Protein AF-A0A326RKC3-F1 (afdb_monomer_lite)

pLDDT: mean 71.56, std 22.29, range [32.88, 97.06]

Radius of gyration: 17.66 Å; chains: 1; bounding box: 37×64×36 Å

Secondary structure (DSSP, 8-state):
------------SS--EEEEEEEEETT--EEEEEEEEPPGGGTTS-----------SSEEEEEEEEE-SSS---------EESS-------PPPPTTS-TTS--TTS--------EE-----

Sequence (122 aa):
MIALVISEVQQKPVPEAYMGYALYDSDSVLYEQGKVVLSKEARNKHEELIQKLAIKKDGYIETYLVNETIENVWFDQFQIMSTGPLIVQETHGACPDERSDIGNPWGVDLSGLGYQYGEDRA

Structure (mmCIF, N/CA/C/O backbone):
data_AF-A0A326RKC3-F1
#
_entry.id   AF-A0A326RKC3-F1
#
loop_
_atom_site.group_PDB
_atom_site.id
_atom_site.type_symbol
_atom_site.label_atom_id
_atom_site.label_alt_id
_atom_site.label_comp_id
_atom_site.label_asym_id
_atom_site.label_entity_id
_atom_site.label_seq_id
_atom_site.pdbx_PDB_ins_code
_atom_site.Cartn_x
_atom_site.Cartn_y
_atom_site.Cartn_z
_atom_site.occupancy
_atom_site.B_iso_or_equiv
_atom_site.auth_seq_id
_atom_site.auth_comp_id
_atom_site.auth_asym_id
_atom_site.auth_atom_id
_atom_site.pdbx_PDB_model_num
ATOM 1 N N . MET A 1 1 ? 9.492 39.629 16.767 1.00 32.88 1 MET A N 1
ATOM 2 C CA . MET A 1 1 ? 8.315 38.775 17.018 1.00 32.88 1 MET A CA 1
ATOM 3 C C . MET A 1 1 ? 8.403 37.638 16.014 1.00 32.88 1 MET A C 1
ATOM 5 O O . MET A 1 1 ? 8.103 37.847 14.849 1.00 32.88 1 MET A O 1
ATOM 9 N N . ILE A 1 2 ? 8.995 36.512 16.413 1.00 37.47 2 ILE A N 1
ATOM 10 C CA . ILE A 1 2 ? 9.130 35.338 15.545 1.00 37.47 2 ILE A CA 1
ATOM 11 C C . ILE A 1 2 ? 7.778 34.641 15.625 1.00 37.47 2 ILE A C 1
ATOM 13 O O . ILE A 1 2 ? 7.419 34.126 16.682 1.00 37.47 2 ILE A O 1
ATOM 17 N N . ALA A 1 3 ? 6.991 34.732 14.556 1.00 32.97 3 ALA A N 1
ATOM 18 C CA . ALA A 1 3 ? 5.778 33.949 14.424 1.00 32.97 3 ALA A CA 1
ATOM 19 C C . ALA A 1 3 ? 6.218 32.489 14.320 1.00 32.97 3 ALA A C 1
ATOM 21 O O . ALA A 1 3 ? 6.643 32.027 13.263 1.00 32.97 3 ALA A O 1
ATOM 22 N N . LEU A 1 4 ? 6.184 31.793 15.455 1.00 37.44 4 LEU A N 1
ATOM 23 C CA . LEU A 1 4 ? 6.143 30.346 15.499 1.00 37.44 4 LEU A CA 1
ATOM 24 C C . LEU A 1 4 ? 4.822 29.975 14.824 1.00 37.44 4 LEU A C 1
ATOM 26 O O . LEU A 1 4 ? 3.783 29.873 15.472 1.00 37.44 4 LEU A O 1
ATOM 30 N N . VAL A 1 5 ? 4.847 29.877 13.496 1.00 39.19 5 VAL A N 1
ATOM 31 C CA . VAL A 1 5 ? 3.816 29.184 12.738 1.00 39.19 5 VAL A CA 1
ATOM 32 C C . VAL A 1 5 ? 4.028 27.724 13.105 1.00 39.19 5 VAL A C 1
ATOM 34 O O . VAL A 1 5 ? 4.688 26.965 12.405 1.00 39.19 5 VAL A O 1
ATOM 37 N N . ILE A 1 6 ? 3.520 27.359 14.283 1.00 42.53 6 ILE A N 1
ATOM 38 C CA . ILE A 1 6 ? 2.945 26.044 14.481 1.00 42.53 6 ILE A CA 1
ATOM 39 C C . ILE A 1 6 ? 1.880 26.031 13.402 1.00 42.53 6 ILE A C 1
ATOM 41 O O . ILE A 1 6 ? 0.803 26.597 13.579 1.00 42.53 6 ILE A O 1
ATOM 45 N N . SER A 1 7 ? 2.251 25.542 12.219 1.00 42.03 7 SER A N 1
ATOM 46 C CA . SER A 1 7 ? 1.296 25.032 11.263 1.00 42.03 7 SER A CA 1
ATOM 47 C C . SER A 1 7 ? 0.468 24.111 12.122 1.00 42.03 7 SER A C 1
ATOM 49 O O . SER A 1 7 ? 0.972 23.075 12.560 1.00 42.03 7 SER A O 1
ATOM 51 N N . GLU A 1 8 ? -0.715 24.582 12.513 1.00 43.03 8 GLU A N 1
ATOM 52 C CA . GLU A 1 8 ? -1.738 23.753 13.102 1.00 43.03 8 GLU A CA 1
ATOM 53 C C . GLU A 1 8 ? -1.654 22.478 12.287 1.00 43.03 8 GLU A C 1
ATOM 55 O O . GLU A 1 8 ? -1.783 22.533 11.059 1.00 43.03 8 GLU A O 1
ATOM 60 N N . VAL A 1 9 ? -1.255 21.381 12.937 1.00 49.75 9 VAL A N 1
ATOM 61 C CA . VAL A 1 9 ? -1.451 20.046 12.397 1.00 49.75 9 VAL A CA 1
ATOM 62 C C . VAL A 1 9 ? -2.914 20.086 12.029 1.00 49.75 9 VAL A C 1
ATOM 64 O O . VAL A 1 9 ? -3.755 20.083 12.927 1.00 49.75 9 VAL A O 1
ATOM 67 N N . GLN A 1 10 ? -3.207 20.355 10.753 1.00 43.16 10 GLN A N 1
ATOM 68 C CA . GLN A 1 10 ? -4.560 20.590 10.302 1.00 43.16 10 GLN A CA 1
ATOM 69 C C . GLN A 1 10 ? -5.212 19.260 10.580 1.00 43.16 10 GLN A C 1
ATOM 71 O O . GLN A 1 10 ? -4.937 18.290 9.873 1.00 43.16 10 GLN A O 1
ATOM 76 N N . GLN A 1 11 ? -5.956 19.189 11.684 1.00 49.25 11 GLN A N 1
ATOM 77 C CA . GLN A 1 11 ? -6.660 17.990 12.072 1.00 49.25 11 GLN A CA 1
ATOM 78 C C . GLN A 1 11 ? -7.618 17.760 10.924 1.00 49.25 11 GLN A C 1
ATOM 80 O O . GLN A 1 11 ? -8.622 18.464 10.776 1.00 49.25 11 GLN A O 1
ATOM 85 N N . LYS A 1 12 ? -7.235 16.847 10.029 1.00 49.50 12 LYS A N 1
ATOM 86 C CA . LYS A 1 12 ? -8.101 16.448 8.940 1.00 49.50 12 LYS A CA 1
ATOM 87 C C . LYS A 1 12 ? -9.396 15.992 9.615 1.00 49.50 12 LYS A C 1
ATOM 89 O O . LYS A 1 12 ? -9.343 15.285 10.622 1.00 49.50 12 LYS A O 1
ATOM 94 N N . PRO A 1 13 ? -10.564 16.408 9.103 1.00 47.06 13 PRO A N 1
ATOM 95 C CA . PRO A 1 13 ? -11.847 16.144 9.756 1.00 47.06 13 PRO A CA 1
ATOM 96 C C . PRO A 1 13 ? -12.144 14.646 9.895 1.00 47.06 13 PRO A C 1
ATOM 98 O O . PRO A 1 13 ? -13.045 14.258 10.637 1.00 47.06 13 PRO A O 1
ATOM 101 N N . VAL A 1 14 ? -11.396 13.802 9.183 1.00 51.66 14 VAL A N 1
ATOM 102 C CA . VAL A 1 14 ? -11.421 12.359 9.340 1.00 51.66 14 VAL A CA 1
ATOM 103 C C . VAL A 1 14 ? -10.009 11.912 9.706 1.00 51.66 14 VAL A C 1
ATOM 105 O O . VAL A 1 14 ? -9.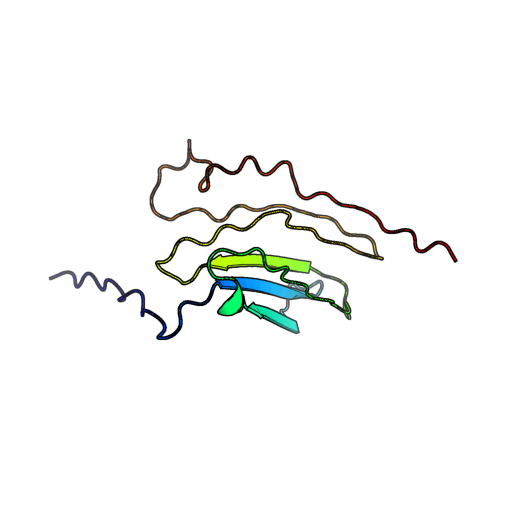105 12.039 8.880 1.00 51.66 14 VAL A O 1
ATOM 108 N N . PRO A 1 15 ? -9.815 11.403 10.927 1.00 56.66 15 PRO A N 1
ATOM 109 C CA . PRO A 1 15 ? -8.617 10.666 11.254 1.00 56.66 15 PRO A CA 1
ATOM 110 C C . PRO A 1 15 ? -8.545 9.423 10.343 1.00 56.66 15 PRO A C 1
ATOM 112 O O . PRO A 1 15 ? -9.478 8.619 10.325 1.00 56.66 15 PRO A O 1
ATOM 115 N N . GLU A 1 16 ? -7.471 9.295 9.558 1.00 77.75 16 GLU A N 1
ATOM 116 C CA . GLU A 1 16 ? -7.286 8.243 8.558 1.00 77.75 16 GLU A CA 1
ATOM 117 C C . GLU A 1 16 ? -5.990 7.454 8.815 1.00 77.75 16 GLU A C 1
ATOM 119 O O . GLU A 1 16 ? -4.885 7.984 8.689 1.00 77.75 16 GLU A O 1
ATOM 124 N N . ALA A 1 17 ? -6.127 6.178 9.180 1.00 87.81 17 ALA A N 1
ATOM 125 C CA . ALA A 1 17 ? -5.024 5.223 9.188 1.00 87.81 17 ALA A CA 1
ATOM 126 C C . ALA A 1 17 ? -5.103 4.360 7.927 1.00 87.81 17 ALA A C 1
ATOM 128 O O . ALA A 1 17 ? -6.199 3.965 7.522 1.00 87.81 17 ALA A O 1
ATOM 129 N N . TYR A 1 18 ? -3.976 4.107 7.269 1.00 91.00 18 TYR A N 1
ATOM 130 C CA . TYR A 1 18 ? -3.977 3.430 5.975 1.00 91.00 18 TYR A CA 1
ATOM 131 C C . TYR A 1 18 ? -2.642 2.767 5.637 1.00 91.00 18 TYR A C 1
ATOM 133 O O . TYR A 1 18 ? -1.583 3.147 6.136 1.00 91.00 18 TYR A O 1
ATOM 141 N N . MET A 1 19 ? -2.718 1.803 4.720 1.00 93.25 19 MET A N 1
ATOM 142 C CA . MET A 1 19 ? -1.577 1.276 3.979 1.00 93.25 19 MET A CA 1
ATOM 143 C C . MET A 1 19 ? -1.497 1.991 2.630 1.00 93.25 19 MET A C 1
ATOM 145 O O . MET A 1 19 ? -2.449 1.952 1.850 1.00 93.25 19 MET A O 1
ATOM 149 N N . GLY A 1 20 ? -0.385 2.665 2.361 1.00 93.25 20 GLY A N 1
ATOM 150 C CA . GLY A 1 20 ? -0.127 3.392 1.120 1.00 93.25 20 GLY A CA 1
ATOM 151 C C . GLY A 1 20 ? 0.894 2.692 0.229 1.00 93.25 20 GLY A C 1
ATOM 152 O O . GLY A 1 20 ? 1.734 1.927 0.708 1.00 93.25 20 GLY A O 1
ATOM 153 N N . TYR A 1 21 ? 0.827 2.980 -1.071 1.00 94.69 21 TYR A N 1
ATOM 154 C CA . TYR A 1 21 ? 1.851 2.593 -2.035 1.00 94.69 21 TYR A CA 1
ATOM 155 C C . TYR A 1 21 ? 2.121 3.701 -3.059 1.00 94.69 21 TYR A C 1
ATOM 157 O O . TYR A 1 21 ? 1.216 4.453 -3.433 1.00 94.69 21 TYR A O 1
ATOM 165 N N . ALA A 1 22 ? 3.353 3.751 -3.556 1.00 95.94 22 ALA A N 1
ATOM 166 C CA . ALA A 1 22 ? 3.786 4.576 -4.676 1.00 95.94 22 ALA A CA 1
ATOM 167 C C . ALA A 1 22 ? 4.684 3.751 -5.611 1.00 95.94 22 ALA A C 1
ATOM 169 O O . ALA A 1 22 ? 5.592 3.053 -5.161 1.00 95.94 22 ALA A O 1
ATOM 170 N N . LEU A 1 23 ? 4.398 3.803 -6.912 1.00 95.75 23 LEU A N 1
ATOM 171 C CA . LEU A 1 23 ? 5.124 3.111 -7.971 1.00 95.75 23 LEU A CA 1
ATOM 172 C C . LEU A 1 23 ? 5.880 4.121 -8.825 1.00 95.75 23 LEU A C 1
ATOM 174 O O . LEU A 1 23 ? 5.287 5.022 -9.429 1.00 95.75 23 LEU A O 1
ATOM 178 N N . TYR A 1 24 ? 7.182 3.907 -8.916 1.00 96.38 24 TYR A N 1
ATOM 179 C CA . TYR A 1 24 ? 8.107 4.701 -9.703 1.00 96.38 24 TYR A CA 1
ATOM 180 C C . TYR A 1 24 ? 8.707 3.829 -10.796 1.00 96.38 24 TYR A C 1
ATOM 182 O O . TYR A 1 24 ? 8.914 2.630 -10.596 1.00 96.38 24 TYR A O 1
ATOM 190 N N . ASP A 1 25 ? 8.973 4.407 -11.960 1.00 96.12 25 ASP A N 1
ATOM 191 C CA . ASP A 1 25 ? 9.762 3.715 -12.978 1.00 96.12 25 ASP A CA 1
ATOM 192 C C . ASP A 1 25 ? 11.268 3.801 -12.680 1.00 96.12 25 ASP A C 1
ATOM 194 O O . ASP A 1 25 ? 11.685 4.321 -11.643 1.00 96.12 25 ASP A O 1
ATOM 198 N N . SER A 1 26 ? 12.094 3.231 -13.558 1.00 95.31 26 SER A N 1
ATOM 199 C CA . SER A 1 26 ? 13.550 3.159 -13.388 1.00 95.31 26 SER A CA 1
ATOM 200 C C . SER A 1 26 ? 14.238 4.520 -13.275 1.00 95.31 26 SER A C 1
ATOM 202 O O . SER A 1 26 ? 15.327 4.598 -12.713 1.00 95.31 26 SER A O 1
ATOM 204 N N . ASP A 1 27 ? 13.607 5.580 -13.786 1.00 96.62 27 ASP A N 1
ATOM 205 C CA . ASP A 1 27 ? 14.104 6.957 -13.702 1.00 96.62 27 ASP A CA 1
ATOM 206 C C . ASP A 1 27 ? 13.576 7.681 -12.447 1.00 96.62 27 ASP A C 1
ATOM 208 O O . ASP A 1 27 ? 13.681 8.903 -12.325 1.00 96.62 27 ASP A O 1
ATOM 212 N N . SER A 1 28 ? 12.991 6.926 -11.510 1.00 92.88 28 SER A N 1
ATOM 213 C CA . SER A 1 28 ? 12.346 7.411 -10.289 1.00 92.88 28 SER A CA 1
ATOM 214 C C . SER A 1 28 ? 11.167 8.355 -10.552 1.00 92.88 28 SER A C 1
ATOM 216 O O . SER A 1 28 ? 10.829 9.190 -9.708 1.00 92.88 28 SER A O 1
ATOM 218 N N . VAL A 1 29 ? 10.503 8.232 -11.708 1.00 96.62 29 VAL A N 1
ATOM 219 C CA . VAL A 1 29 ? 9.305 9.018 -12.016 1.00 96.62 29 VAL A CA 1
ATOM 220 C C . VAL A 1 29 ? 8.076 8.299 -11.476 1.00 96.62 29 VAL A C 1
ATOM 222 O O . VAL A 1 29 ? 7.756 7.180 -11.885 1.00 96.62 29 VAL A O 1
ATOM 225 N N . LEU A 1 30 ? 7.359 8.965 -10.568 1.00 96.38 30 LEU A N 1
ATOM 226 C CA . LEU A 1 30 ? 6.094 8.474 -10.027 1.00 96.38 30 LEU A CA 1
ATOM 227 C C . LEU A 1 30 ? 5.071 8.318 -11.156 1.00 96.38 30 LEU A C 1
ATOM 229 O O . LEU A 1 30 ? 4.760 9.286 -11.853 1.00 96.38 30 LEU A O 1
ATOM 233 N N . TYR A 1 31 ? 4.509 7.120 -11.305 1.00 96.94 31 TYR A N 1
ATOM 234 C CA . TYR A 1 31 ? 3.484 6.856 -12.318 1.00 96.94 31 TYR A CA 1
ATOM 235 C C . TYR A 1 31 ? 2.171 6.316 -11.750 1.00 96.94 31 TYR A C 1
ATOM 237 O O . TYR A 1 31 ? 1.146 6.396 -12.427 1.00 96.94 31 TYR A O 1
ATOM 245 N N . GLU A 1 32 ? 2.166 5.779 -10.530 1.00 97.06 32 GLU A N 1
ATOM 246 C CA . GLU A 1 32 ? 0.944 5.322 -9.868 1.00 97.06 32 GLU A CA 1
ATOM 247 C C . GLU A 1 32 ? 1.103 5.409 -8.349 1.00 97.06 32 GLU A C 1
ATOM 249 O O . GLU A 1 32 ? 2.171 5.131 -7.819 1.00 97.06 32 GLU A O 1
ATOM 254 N N . GLN A 1 33 ? 0.046 5.784 -7.636 1.00 97.00 33 GLN A N 1
ATOM 255 C CA . GLN A 1 33 ? 0.010 5.728 -6.176 1.00 97.00 33 GLN A CA 1
ATOM 256 C C . GLN A 1 33 ? -1.414 5.473 -5.698 1.00 97.00 33 GLN A C 1
ATOM 258 O O . GLN A 1 33 ? -2.381 5.812 -6.386 1.00 97.00 33 GLN A O 1
ATOM 263 N N . GLY A 1 34 ? -1.544 4.926 -4.498 1.00 95.31 34 GLY A N 1
ATOM 264 C CA . GLY A 1 34 ? -2.839 4.656 -3.896 1.00 95.31 34 GLY A CA 1
ATOM 265 C C . GLY A 1 34 ? -2.731 4.323 -2.418 1.00 95.31 34 GLY A C 1
ATOM 266 O O . GLY A 1 34 ? -1.643 4.271 -1.846 1.00 95.31 34 GLY A O 1
ATOM 267 N N . LYS A 1 35 ? -3.887 4.114 -1.790 1.00 94.81 35 LYS A N 1
ATOM 268 C CA . LYS A 1 35 ? -3.973 3.727 -0.384 1.00 94.81 35 LYS A CA 1
ATOM 269 C C . LYS A 1 35 ? -5.208 2.884 -0.096 1.00 94.81 35 LYS A C 1
ATOM 271 O O . LYS A 1 35 ? -6.248 3.075 -0.726 1.00 94.81 35 LYS A O 1
ATOM 276 N N . VAL A 1 36 ? -5.086 2.004 0.890 1.00 94.56 36 VAL A N 1
ATOM 277 C CA . VAL A 1 36 ? -6.177 1.224 1.478 1.00 94.56 36 VAL A CA 1
ATOM 278 C C . VAL A 1 36 ? -6.386 1.719 2.897 1.00 94.56 36 VAL A C 1
ATOM 280 O O . VAL A 1 36 ? -5.488 1.641 3.735 1.00 94.56 36 VAL A O 1
ATOM 283 N N . VAL A 1 37 ? -7.563 2.279 3.136 1.00 91.62 37 VAL A N 1
ATOM 284 C CA . VAL A 1 37 ? -7.906 2.971 4.377 1.00 91.62 37 VAL A CA 1
ATOM 285 C C . VAL A 1 37 ? -8.527 1.992 5.352 1.00 91.62 37 VAL A C 1
ATOM 287 O O . VAL A 1 37 ? -9.426 1.247 4.970 1.00 91.62 37 VAL A O 1
ATOM 290 N N . LEU A 1 38 ? -8.083 2.043 6.605 1.00 90.62 38 LEU A N 1
ATOM 291 C CA . LEU A 1 38 ? -8.688 1.300 7.699 1.00 90.62 38 LEU A CA 1
ATOM 292 C C . LEU A 1 38 ? -10.156 1.702 7.849 1.00 90.62 38 LEU A C 1
ATOM 294 O O . LEU A 1 38 ? -10.483 2.887 7.994 1.00 90.62 38 LEU A O 1
ATOM 298 N N . SER A 1 39 ? -11.055 0.723 7.828 1.00 88.06 39 SER A N 1
ATOM 299 C CA . SER A 1 39 ? -12.471 1.007 7.999 1.00 88.06 39 SER A CA 1
ATOM 300 C C . SER A 1 39 ? -12.789 1.460 9.431 1.00 88.06 39 SER A C 1
ATOM 302 O O . SER A 1 39 ? -12.098 1.154 10.405 1.00 88.06 39 SER A O 1
ATOM 304 N N . LYS A 1 40 ? -13.922 2.150 9.598 1.00 82.69 40 LYS A N 1
ATOM 305 C CA . LYS A 1 40 ? -14.437 2.499 10.935 1.00 82.69 40 LYS A CA 1
ATOM 306 C C . LYS A 1 40 ? -14.889 1.269 11.736 1.00 82.69 40 LYS A C 1
ATOM 308 O O . LYS A 1 40 ? -15.086 1.375 12.946 1.00 82.69 40 LYS A O 1
ATOM 313 N N . GLU A 1 41 ? -15.077 0.124 11.081 1.00 80.94 41 GLU A N 1
ATOM 314 C CA . GLU A 1 41 ? -15.535 -1.122 11.702 1.00 80.94 41 GLU A CA 1
ATOM 315 C C . GLU A 1 41 ? -14.404 -1.870 12.423 1.00 80.94 41 GLU A C 1
ATOM 317 O O . GLU A 1 41 ? -14.687 -2.685 13.306 1.00 80.94 41 GLU A O 1
ATOM 322 N N . ALA A 1 42 ? -13.143 -1.528 12.130 1.00 82.06 42 ALA A N 1
ATOM 323 C CA . ALA A 1 42 ? -11.945 -2.063 12.779 1.00 82.06 42 ALA A CA 1
ATOM 324 C C . ALA A 1 42 ? -11.791 -1.656 14.253 1.00 82.06 42 ALA A C 1
ATOM 326 O O . ALA A 1 42 ? -10.862 -2.092 14.931 1.00 82.06 42 ALA A O 1
ATOM 327 N N . ARG A 1 43 ? -12.674 -0.807 14.796 1.00 80.88 43 ARG A N 1
ATOM 328 C CA . ARG A 1 43 ? -12.557 -0.352 16.184 1.00 80.88 43 ARG A CA 1
ATOM 329 C C . ARG A 1 43 ? -12.582 -1.544 17.148 1.00 80.88 43 ARG A C 1
ATOM 331 O O . ARG A 1 43 ? -13.597 -2.230 17.270 1.00 80.88 43 ARG A O 1
ATOM 338 N N . ASN A 1 44 ? -11.478 -1.728 17.876 1.00 81.94 44 ASN A N 1
ATOM 339 C CA . ASN A 1 44 ? -11.234 -2.848 18.795 1.00 81.94 44 ASN A CA 1
ATOM 340 C C . ASN A 1 44 ? -11.249 -4.235 18.117 1.00 81.94 44 ASN A C 1
ATOM 342 O O . ASN A 1 44 ? -11.584 -5.231 18.761 1.00 81.94 44 ASN A O 1
ATOM 346 N N . LYS A 1 45 ? -10.931 -4.305 16.821 1.00 87.06 45 LYS A N 1
ATOM 347 C CA . LYS A 1 45 ? -10.855 -5.536 16.026 1.00 87.06 45 LYS A CA 1
ATOM 348 C C . LYS A 1 45 ? -9.625 -5.499 15.117 1.00 87.06 45 LYS A C 1
ATOM 350 O O . LYS A 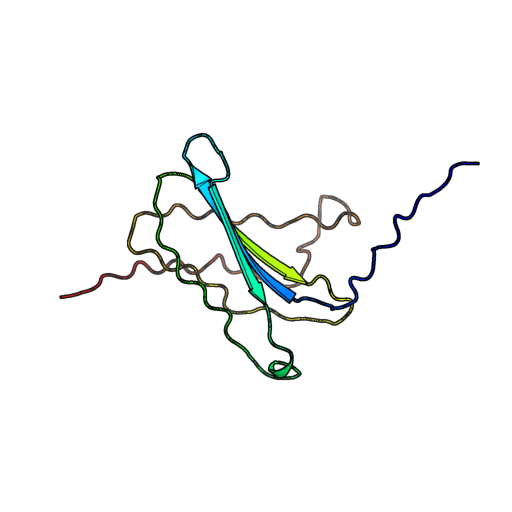1 45 ? -9.039 -4.444 14.907 1.00 87.06 45 LYS A O 1
ATOM 355 N N . HIS A 1 46 ? -9.266 -6.654 14.564 1.00 88.19 46 HIS A N 1
ATOM 356 C CA . HIS A 1 46 ? -8.287 -6.743 13.483 1.00 88.19 46 HIS A CA 1
ATOM 357 C C . HIS A 1 46 ? -8.989 -6.586 12.132 1.00 88.19 46 HIS A C 1
ATOM 359 O O . HIS A 1 46 ? -10.068 -7.145 11.926 1.00 88.19 46 HIS A O 1
ATOM 365 N N . GLU A 1 47 ? -8.362 -5.847 11.223 1.00 91.62 47 GLU A N 1
ATOM 366 C CA . GLU A 1 47 ? -8.771 -5.704 9.827 1.00 91.62 47 GLU A CA 1
ATOM 367 C C . GLU A 1 47 ? -7.534 -5.864 8.940 1.00 91.62 47 GLU A C 1
ATOM 369 O O . GLU A 1 47 ? -6.494 -5.266 9.212 1.00 91.62 47 GLU A O 1
ATOM 374 N N . GLU A 1 48 ? -7.644 -6.680 7.893 1.00 93.19 48 GLU A N 1
ATOM 375 C CA . GLU A 1 48 ? -6.571 -6.868 6.918 1.00 93.19 48 GLU A CA 1
ATOM 376 C C . GLU A 1 48 ? -6.671 -5.811 5.814 1.00 93.19 48 GLU A C 1
ATOM 378 O O . GLU A 1 48 ? -7.669 -5.734 5.092 1.00 93.19 48 GLU A O 1
ATOM 383 N N . LEU A 1 49 ? -5.613 -5.016 5.648 1.00 93.00 49 LEU A N 1
ATOM 384 C CA . LEU A 1 49 ? -5.491 -4.065 4.545 1.00 93.00 49 LEU A CA 1
ATOM 385 C C . LEU A 1 49 ? -4.731 -4.737 3.399 1.00 93.00 49 LEU A C 1
ATOM 387 O O . LEU A 1 49 ? -3.524 -4.943 3.485 1.00 93.00 49 LEU A O 1
ATOM 391 N N . ILE A 1 50 ? -5.437 -5.084 2.321 1.00 93.69 50 ILE A N 1
ATOM 392 C CA . ILE A 1 50 ? -4.866 -5.824 1.186 1.00 93.69 50 ILE A CA 1
ATOM 393 C C . ILE A 1 50 ? -4.923 -4.971 -0.076 1.00 93.69 50 ILE A C 1
ATOM 395 O O . ILE A 1 50 ? -5.990 -4.508 -0.476 1.00 93.69 50 ILE A O 1
ATOM 399 N N . GLN A 1 51 ? -3.783 -4.843 -0.756 1.00 94.50 51 GLN A N 1
ATOM 400 C CA . GLN A 1 51 ? -3.679 -4.193 -2.057 1.00 94.50 51 GLN A CA 1
ATOM 401 C C . GLN A 1 51 ? -3.029 -5.138 -3.069 1.00 94.50 51 GLN A C 1
ATOM 403 O O . GLN A 1 51 ? -1.944 -5.664 -2.838 1.00 94.50 51 GLN A O 1
ATOM 408 N N . LYS A 1 52 ? -3.685 -5.330 -4.219 1.00 94.62 52 LYS A N 1
ATOM 409 C CA . LYS A 1 52 ? -3.138 -6.090 -5.352 1.00 94.62 52 LYS A CA 1
ATOM 410 C C . LYS A 1 52 ? -2.668 -5.122 -6.426 1.00 94.62 52 LYS A C 1
ATOM 412 O O . LYS A 1 52 ? -3.453 -4.304 -6.899 1.00 94.62 52 LYS A O 1
ATOM 417 N N . LEU A 1 53 ? -1.401 -5.231 -6.811 1.00 92.88 53 LEU A N 1
ATOM 418 C CA . LEU A 1 53 ? -0.762 -4.331 -7.767 1.00 92.88 53 LEU A CA 1
ATOM 419 C C . LEU A 1 53 ? -0.334 -5.094 -9.017 1.00 92.88 53 LEU A C 1
ATOM 421 O O . LEU A 1 53 ? 0.242 -6.175 -8.928 1.00 92.88 53 LEU A O 1
ATOM 425 N N . ALA A 1 54 ? -0.603 -4.509 -10.182 1.00 93.06 54 ALA A N 1
ATOM 426 C CA . ALA A 1 54 ? -0.058 -4.964 -11.454 1.00 93.06 54 ALA A CA 1
ATOM 427 C C . ALA A 1 54 ? 1.073 -4.013 -11.859 1.00 93.06 54 ALA A C 1
ATOM 429 O O . ALA A 1 54 ? 0.817 -2.871 -12.245 1.00 93.06 54 ALA A O 1
ATOM 430 N N . ILE A 1 55 ? 2.317 -4.478 -11.749 1.00 92.50 55 ILE A N 1
ATOM 431 C CA . ILE A 1 55 ? 3.501 -3.669 -12.048 1.00 92.50 55 ILE A CA 1
ATOM 432 C C . ILE A 1 55 ? 3.667 -3.560 -13.567 1.00 92.50 55 ILE A C 1
ATOM 434 O O . ILE A 1 55 ? 3.825 -4.563 -14.259 1.00 92.50 55 ILE A O 1
ATOM 438 N N . LYS A 1 56 ? 3.573 -2.332 -14.091 1.00 93.25 56 LYS A N 1
ATOM 439 C CA . LYS A 1 56 ? 3.570 -2.045 -15.541 1.00 93.25 56 LYS A CA 1
ATOM 440 C C . LYS A 1 56 ? 4.950 -1.677 -16.088 1.00 93.25 56 LYS A C 1
ATOM 442 O O . LYS A 1 56 ? 5.148 -1.720 -17.299 1.00 93.25 56 LYS A O 1
ATOM 447 N N . LYS A 1 57 ? 5.857 -1.247 -15.213 1.00 94.69 57 LYS A N 1
ATOM 448 C CA . LYS A 1 57 ? 7.200 -0.767 -15.540 1.00 94.69 57 LYS A CA 1
ATOM 449 C C . LYS A 1 57 ? 8.181 -1.250 -14.479 1.00 94.69 57 LYS A C 1
ATOM 451 O O . LYS A 1 57 ? 7.828 -1.248 -13.299 1.00 94.69 57 LYS A O 1
ATOM 456 N N . ASP A 1 58 ? 9.394 -1.586 -14.902 1.00 93.50 58 ASP A N 1
ATOM 457 C CA . ASP A 1 58 ? 10.515 -1.808 -13.990 1.00 93.50 58 ASP A CA 1
ATOM 458 C C . ASP A 1 58 ? 10.839 -0.511 -13.237 1.00 93.50 58 ASP A C 1
ATOM 460 O O . ASP A 1 58 ? 10.733 0.584 -13.800 1.00 93.50 58 ASP A O 1
ATOM 464 N N . GLY A 1 59 ? 11.224 -0.630 -11.967 1.00 92.56 59 GLY A N 1
ATOM 465 C CA . GLY A 1 59 ? 11.511 0.515 -11.110 1.00 92.56 59 GLY A CA 1
ATOM 466 C C . GLY A 1 59 ? 11.360 0.188 -9.630 1.00 92.56 59 GLY A C 1
ATOM 467 O O . GLY A 1 59 ? 11.738 -0.897 -9.187 1.00 92.56 59 GLY A O 1
ATOM 468 N N . TYR A 1 60 ? 10.805 1.134 -8.876 1.00 90.69 60 TYR A N 1
ATOM 469 C CA . TYR A 1 60 ? 10.737 1.083 -7.418 1.00 90.69 60 TYR A CA 1
ATOM 470 C C . TYR A 1 60 ? 9.293 1.083 -6.932 1.00 90.69 60 TYR A C 1
ATOM 472 O O . TYR A 1 60 ? 8.426 1.761 -7.486 1.00 90.69 60 TYR A O 1
ATOM 480 N N . ILE A 1 61 ? 9.053 0.347 -5.853 1.00 90.88 61 ILE A N 1
ATOM 481 C CA . ILE A 1 61 ? 7.825 0.436 -5.074 1.00 90.88 61 ILE A CA 1
ATOM 482 C C . ILE A 1 61 ? 8.172 0.943 -3.680 1.00 90.88 61 ILE A C 1
ATOM 484 O O . ILE A 1 61 ? 9.038 0.389 -3.006 1.00 90.88 61 ILE A O 1
ATOM 488 N N . GLU A 1 62 ? 7.468 1.977 -3.245 1.00 91.31 62 GLU A N 1
ATOM 489 C CA . GLU A 1 62 ? 7.440 2.394 -1.850 1.00 91.31 62 GLU A CA 1
ATOM 490 C C . GLU A 1 62 ? 6.099 1.978 -1.262 1.00 91.31 62 GLU A C 1
ATOM 492 O O . GLU A 1 62 ? 5.046 2.333 -1.790 1.00 91.31 62 GLU A O 1
ATOM 497 N N . THR A 1 63 ? 6.131 1.227 -0.168 1.00 89.75 63 THR A N 1
ATOM 498 C CA . THR A 1 63 ? 4.942 0.875 0.612 1.00 89.75 63 THR A CA 1
ATOM 499 C C . THR A 1 63 ? 5.124 1.355 2.035 1.00 89.75 63 THR A C 1
ATOM 501 O O . THR A 1 63 ? 6.205 1.192 2.599 1.00 89.75 63 THR A O 1
ATOM 504 N N . TYR A 1 64 ? 4.082 1.922 2.626 1.00 87.38 64 TYR A N 1
ATOM 505 C CA . TYR A 1 64 ? 4.184 2.550 3.937 1.00 87.38 64 TYR A CA 1
ATOM 506 C C . TYR A 1 64 ? 2.873 2.457 4.711 1.00 87.38 64 TYR A C 1
ATOM 508 O O . TYR A 1 64 ? 1.788 2.355 4.137 1.00 87.38 64 TYR A O 1
ATOM 516 N N . LEU A 1 65 ? 2.986 2.509 6.035 1.00 88.38 65 LEU A N 1
ATOM 517 C CA . LEU A 1 65 ? 1.864 2.539 6.964 1.00 88.38 65 LEU A CA 1
ATOM 518 C C . LEU A 1 65 ? 1.818 3.914 7.610 1.00 88.38 65 LEU A C 1
ATOM 520 O O . LEU A 1 65 ? 2.836 4.421 8.081 1.00 88.38 65 LEU A O 1
ATOM 524 N N . VAL A 1 66 ? 0.643 4.529 7.604 1.00 86.00 66 VAL A N 1
ATOM 525 C CA . VAL A 1 66 ? 0.459 5.889 8.102 1.00 86.00 66 VAL A CA 1
ATOM 526 C C . VAL A 1 66 ? -0.731 5.920 9.044 1.00 86.00 66 VAL A C 1
ATOM 528 O O . VAL A 1 66 ? -1.798 5.388 8.739 1.00 86.00 66 VAL A O 1
ATOM 531 N N . ASN A 1 67 ? -0.539 6.581 10.183 1.00 84.75 67 ASN A N 1
ATOM 532 C CA . ASN A 1 67 ? -1.599 6.966 11.099 1.00 84.75 67 ASN A CA 1
ATOM 533 C C . ASN A 1 67 ? -1.648 8.499 11.167 1.00 84.75 67 ASN A C 1
ATOM 535 O O . ASN A 1 67 ? -0.844 9.115 11.858 1.00 84.75 67 ASN A O 1
ATOM 539 N N . GLU A 1 68 ? -2.582 9.126 10.449 1.00 83.12 68 GLU A N 1
ATOM 540 C CA . GLU A 1 68 ? -2.810 10.582 10.520 1.00 83.12 68 GLU A CA 1
ATOM 541 C C . GLU A 1 68 ? -3.808 10.956 11.632 1.00 83.12 68 GLU A C 1
ATOM 543 O O . GLU A 1 68 ? -4.421 12.026 11.613 1.00 83.12 68 GLU A O 1
ATOM 548 N N . THR A 1 69 ? -4.021 10.056 12.594 1.00 71.56 69 THR A N 1
ATOM 549 C CA . THR A 1 69 ? -4.979 10.216 13.689 1.00 71.56 69 THR A CA 1
ATOM 550 C C . THR A 1 69 ? -4.266 10.468 15.006 1.00 71.56 69 THR A C 1
ATOM 552 O O . THR A 1 69 ? -3.131 10.045 15.202 1.00 71.56 69 THR A O 1
ATOM 555 N N . ILE A 1 70 ? -4.952 11.139 15.932 1.00 74.12 70 ILE A N 1
ATOM 556 C CA . ILE A 1 70 ? -4.495 11.234 17.328 1.00 74.12 70 ILE A CA 1
ATOM 557 C C . ILE A 1 70 ? -4.786 9.954 18.122 1.00 74.12 70 ILE A C 1
ATOM 559 O O . ILE A 1 70 ? -4.327 9.812 19.251 1.00 74.12 70 ILE A O 1
ATOM 563 N N . GLU A 1 71 ? -5.600 9.058 17.564 1.00 79.19 71 GLU A N 1
ATOM 564 C CA . GLU A 1 71 ? -5.949 7.793 18.189 1.00 79.19 71 GLU A CA 1
ATOM 565 C C . GLU A 1 71 ? -4.825 6.784 17.934 1.00 79.19 71 GLU A C 1
ATOM 567 O O . GLU A 1 71 ? -4.177 6.778 16.883 1.00 79.19 71 GLU A O 1
ATOM 572 N N . ASN A 1 72 ? -4.596 5.897 18.898 1.00 80.56 72 ASN A N 1
ATOM 573 C CA . ASN A 1 72 ? -3.606 4.844 18.722 1.00 80.56 72 ASN A CA 1
ATOM 574 C C . ASN A 1 72 ? -4.133 3.795 17.740 1.00 80.56 72 ASN A C 1
ATOM 576 O O . ASN A 1 72 ? -5.219 3.240 17.924 1.00 80.56 72 ASN A O 1
ATOM 580 N N . VAL A 1 73 ? -3.329 3.506 16.720 1.00 82.69 73 VAL A N 1
ATOM 581 C CA . VAL A 1 73 ? -3.558 2.431 15.756 1.00 82.69 73 VAL A CA 1
ATOM 582 C C . VAL A 1 73 ? -2.324 1.544 15.758 1.00 82.69 73 VAL A C 1
ATOM 584 O O . VAL A 1 73 ? -1.204 2.037 15.642 1.00 82.69 73 VAL A O 1
ATOM 587 N N . TRP A 1 74 ? -2.539 0.241 15.902 1.00 85.19 74 TRP A N 1
ATOM 588 C CA . TRP A 1 74 ? -1.483 -0.762 15.852 1.00 85.19 74 TRP A CA 1
ATOM 589 C C . TRP A 1 74 ? -1.546 -1.479 14.513 1.00 85.19 74 TRP A C 1
ATOM 591 O O . TRP A 1 74 ? -2.618 -1.907 14.085 1.00 85.19 74 TRP A O 1
ATOM 601 N N . PHE A 1 75 ? -0.391 -1.615 13.876 1.00 86.19 75 PHE A N 1
ATOM 602 C CA . PHE A 1 75 ? -0.216 -2.423 12.681 1.00 86.19 75 PHE A CA 1
ATOM 603 C C . PHE A 1 75 ? 0.638 -3.634 13.034 1.00 86.19 75 PHE A C 1
ATOM 605 O O . PHE A 1 75 ? 1.571 -3.521 13.829 1.00 86.19 75 PHE A O 1
ATOM 612 N N . ASP A 1 76 ? 0.323 -4.775 12.439 1.00 85.69 76 ASP A N 1
ATOM 613 C CA . ASP A 1 76 ? 1.067 -6.016 12.620 1.00 85.69 76 ASP A CA 1
ATOM 614 C C . ASP A 1 76 ? 1.044 -6.816 11.309 1.00 85.69 76 ASP A C 1
ATOM 616 O O . ASP A 1 76 ? 0.204 -6.567 10.442 1.00 85.69 76 ASP A O 1
ATOM 620 N N . GLN A 1 77 ? 1.972 -7.762 11.167 1.00 86.69 77 GLN A N 1
ATOM 621 C CA . GLN A 1 77 ? 2.058 -8.710 10.053 1.00 86.69 77 GLN A CA 1
ATOM 622 C C . GLN A 1 77 ? 2.120 -8.045 8.666 1.00 86.69 77 GLN A C 1
ATOM 624 O O . GLN A 1 77 ? 1.464 -8.478 7.719 1.00 86.69 77 GLN A O 1
ATOM 629 N N . PHE A 1 78 ? 2.937 -6.997 8.522 1.00 86.25 78 PHE A N 1
ATOM 630 C CA . PHE A 1 78 ? 3.133 -6.354 7.225 1.00 86.25 78 PHE A CA 1
ATOM 631 C C . PHE A 1 78 ? 3.898 -7.279 6.264 1.00 86.25 78 PHE A C 1
ATOM 633 O O . PHE A 1 78 ? 5.057 -7.625 6.497 1.00 86.25 78 PHE A 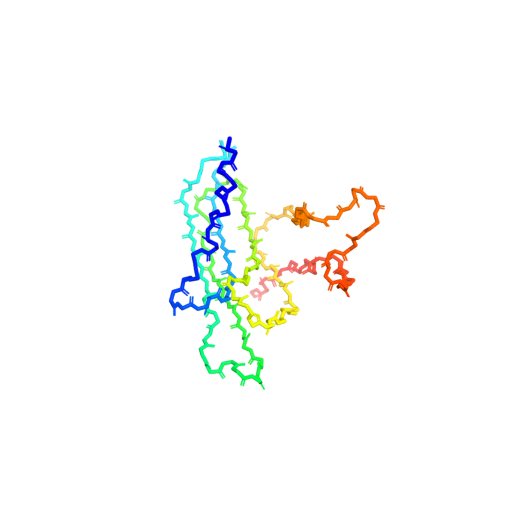O 1
ATOM 640 N N . GLN A 1 79 ? 3.235 -7.685 5.179 1.00 84.94 79 GLN A N 1
ATOM 641 C CA . GLN A 1 79 ? 3.758 -8.649 4.215 1.00 84.94 79 GLN A CA 1
ATOM 642 C C . GLN A 1 79 ? 3.724 -8.086 2.794 1.00 84.94 79 GLN A C 1
ATOM 644 O O . GLN A 1 79 ? 2.733 -7.503 2.358 1.00 84.94 79 GLN A O 1
ATOM 649 N N . ILE A 1 80 ? 4.796 -8.343 2.043 1.00 85.88 80 ILE 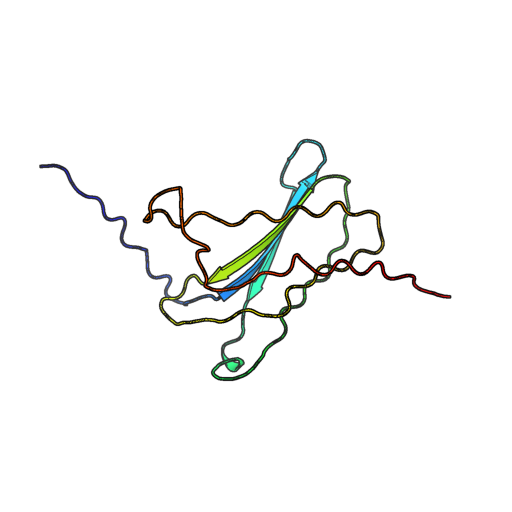A N 1
ATOM 650 C CA . ILE A 1 80 ? 4.864 -8.099 0.602 1.00 85.88 80 ILE A CA 1
ATOM 651 C C . ILE A 1 80 ? 5.044 -9.445 -0.098 1.00 85.88 80 ILE A C 1
ATOM 653 O O . ILE A 1 80 ? 5.977 -10.192 0.197 1.00 85.88 80 ILE A O 1
ATOM 657 N N . MET A 1 81 ? 4.153 -9.742 -1.041 1.00 86.38 81 MET A N 1
ATOM 658 C CA . MET A 1 81 ? 4.235 -10.920 -1.902 1.00 86.38 81 MET A CA 1
ATOM 659 C C . MET A 1 81 ? 4.463 -10.472 -3.343 1.00 86.38 81 MET A C 1
ATOM 661 O O . MET A 1 81 ? 3.748 -9.607 -3.847 1.00 86.38 81 MET A O 1
ATOM 665 N N . SER A 1 82 ? 5.447 -11.074 -4.007 1.00 86.50 82 SER A N 1
ATOM 666 C CA . SER A 1 82 ? 5.781 -10.786 -5.402 1.00 86.50 82 SER A CA 1
ATOM 667 C C . SER A 1 82 ? 5.890 -12.082 -6.193 1.00 86.50 82 SER A C 1
ATOM 669 O O . SER A 1 82 ? 6.454 -13.065 -5.714 1.00 86.50 82 SER A O 1
ATOM 671 N N . THR A 1 83 ? 5.370 -12.070 -7.419 1.00 87.44 83 THR A N 1
ATOM 672 C CA . THR A 1 83 ? 5.573 -13.145 -8.400 1.00 87.44 83 THR A CA 1
ATOM 673 C C . THR A 1 83 ? 6.872 -12.959 -9.194 1.00 87.44 83 THR A C 1
ATOM 675 O O . THR A 1 83 ? 7.403 -13.919 -9.748 1.00 87.44 83 THR A O 1
ATOM 678 N N . GLY A 1 84 ? 7.402 -11.732 -9.243 1.00 82.00 84 GLY A N 1
ATOM 679 C CA . GLY A 1 84 ? 8.670 -11.390 -9.889 1.00 82.00 84 GLY A CA 1
ATOM 680 C C . GLY A 1 84 ? 9.810 -11.148 -8.892 1.00 82.00 84 GLY A C 1
ATOM 681 O O . GLY A 1 84 ? 9.567 -11.062 -7.683 1.00 82.0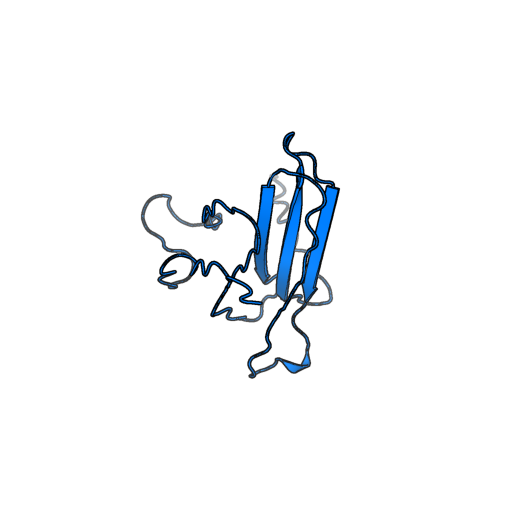0 84 GLY A O 1
ATOM 682 N N . PRO A 1 85 ? 11.057 -11.007 -9.379 1.00 81.12 85 PRO A N 1
ATOM 683 C CA . PRO A 1 85 ? 12.192 -10.632 -8.544 1.00 81.12 85 PRO A CA 1
ATOM 684 C C . PRO A 1 85 ? 11.935 -9.304 -7.828 1.00 81.12 85 PRO A C 1
ATOM 686 O O . PRO A 1 85 ? 11.542 -8.324 -8.458 1.00 81.12 85 PRO A O 1
ATOM 689 N N . LEU A 1 86 ? 12.189 -9.268 -6.523 1.00 82.12 86 LEU A N 1
ATOM 690 C CA . LEU A 1 86 ? 12.072 -8.066 -5.707 1.00 82.12 86 LEU A CA 1
ATOM 691 C C . LEU A 1 86 ? 13.292 -7.965 -4.793 1.00 82.12 86 LEU A C 1
ATOM 693 O O . LEU A 1 86 ? 13.668 -8.937 -4.139 1.00 82.12 86 LEU A O 1
ATOM 697 N N . ILE A 1 87 ? 13.892 -6.778 -4.739 1.00 82.44 87 ILE A N 1
ATOM 698 C CA . ILE A 1 87 ? 14.873 -6.425 -3.714 1.00 82.44 87 ILE A CA 1
ATOM 699 C C . ILE A 1 87 ? 14.138 -5.563 -2.696 1.00 82.44 87 ILE A C 1
ATOM 701 O O . ILE A 1 87 ? 13.587 -4.524 -3.049 1.00 82.44 87 ILE A O 1
ATOM 705 N N . VAL A 1 88 ? 14.113 -6.015 -1.446 1.00 79.12 88 VAL A N 1
ATOM 706 C CA . VAL A 1 88 ? 13.417 -5.322 -0.361 1.00 79.12 88 VAL A CA 1
ATOM 707 C C . VAL A 1 88 ? 14.441 -4.581 0.483 1.00 79.12 88 VAL A C 1
ATOM 709 O O . VAL A 1 88 ? 15.404 -5.177 0.964 1.00 79.12 88 VAL A O 1
ATOM 712 N N . GLN A 1 89 ? 14.214 -3.284 0.674 1.00 75.88 89 GLN A N 1
ATOM 713 C CA . GLN A 1 89 ? 14.943 -2.469 1.634 1.00 75.88 89 GLN A CA 1
ATOM 714 C C . GLN A 1 89 ? 13.944 -1.839 2.599 1.00 75.88 89 GLN A C 1
ATOM 716 O O . GLN A 1 89 ? 12.998 -1.174 2.186 1.00 75.88 89 GLN A O 1
ATOM 721 N N . GLU A 1 90 ? 14.173 -2.043 3.889 1.00 67.50 90 GLU A N 1
ATOM 722 C CA . GLU A 1 90 ? 13.379 -1.435 4.945 1.00 67.50 90 GLU A CA 1
ATOM 723 C C . GLU A 1 90 ? 14.021 -0.114 5.373 1.00 67.50 90 GLU A C 1
ATOM 725 O O . GLU A 1 90 ? 15.221 -0.049 5.646 1.00 67.50 90 GLU A O 1
ATOM 730 N N . THR A 1 91 ? 13.220 0.949 5.416 1.00 65.25 91 THR A N 1
ATOM 731 C CA . THR A 1 91 ? 13.649 2.256 5.919 1.00 65.25 91 THR A CA 1
ATOM 732 C C . THR A 1 91 ? 12.661 2.705 6.983 1.00 65.25 91 THR A C 1
ATOM 734 O O . THR A 1 91 ? 11.459 2.752 6.738 1.00 65.25 91 THR A O 1
ATOM 737 N N . HIS A 1 92 ? 13.167 3.041 8.166 1.00 60.41 92 HIS A N 1
ATOM 738 C CA . HIS A 1 92 ? 12.357 3.571 9.256 1.00 60.41 92 HIS A CA 1
ATOM 739 C C . HIS A 1 92 ? 12.335 5.098 9.155 1.00 60.41 92 HIS A C 1
ATOM 741 O O . HIS A 1 92 ? 13.392 5.731 9.121 1.00 60.41 92 HIS A O 1
ATOM 747 N N . GLY A 1 93 ? 11.145 5.700 9.094 1.00 52.62 93 GLY A N 1
ATOM 748 C CA . GLY A 1 93 ? 11.007 7.155 9.147 1.00 52.62 93 GLY A CA 1
ATOM 749 C C . GLY A 1 93 ? 11.452 7.687 10.511 1.00 52.62 93 GLY A C 1
ATOM 750 O O . GLY A 1 93 ? 10.991 7.200 11.541 1.00 52.62 93 GLY A O 1
ATOM 751 N N . ALA A 1 94 ? 12.351 8.671 10.524 1.00 43.69 94 ALA A N 1
ATOM 752 C CA . ALA A 1 94 ? 12.768 9.347 11.749 1.00 43.69 94 ALA A CA 1
ATOM 753 C C . ALA A 1 94 ? 11.626 10.225 12.294 1.00 43.69 94 ALA A C 1
ATOM 755 O O . ALA A 1 94 ? 11.099 11.071 11.568 1.00 43.69 94 ALA A O 1
ATOM 756 N N . CYS A 1 95 ? 11.270 10.065 13.574 1.00 41.47 95 CYS A N 1
ATOM 757 C CA . CYS A 1 95 ? 10.484 11.069 14.292 1.00 41.47 95 CYS A CA 1
ATOM 758 C C . CYS A 1 95 ? 11.336 12.348 14.462 1.00 41.47 95 CYS A C 1
ATOM 760 O O . CYS A 1 95 ? 12.526 12.234 14.768 1.00 41.47 95 CYS A O 1
ATOM 762 N N . PRO A 1 96 ? 10.789 13.566 14.265 1.00 44.59 96 PRO A N 1
ATOM 763 C CA . PRO A 1 96 ? 11.572 14.809 14.308 1.00 44.59 96 PRO A CA 1
ATOM 764 C C . PRO A 1 96 ? 12.100 15.210 15.693 1.00 44.59 96 PRO A C 1
ATOM 766 O O . PRO A 1 96 ? 12.759 16.245 15.804 1.00 44.59 96 PRO A O 1
ATOM 769 N N . ASP A 1 97 ? 11.781 14.464 16.748 1.00 47.34 97 ASP A N 1
ATOM 770 C CA . ASP A 1 97 ? 11.941 14.905 18.127 1.00 47.34 97 ASP A CA 1
ATOM 771 C C . ASP A 1 97 ? 12.703 13.932 19.021 1.00 47.34 97 ASP A C 1
ATOM 773 O O . ASP A 1 97 ? 12.472 13.941 20.217 1.00 47.34 97 ASP A O 1
ATOM 777 N N . GLU A 1 98 ? 13.675 13.163 18.528 1.00 41.66 98 GLU A N 1
ATOM 778 C CA . GLU A 1 98 ? 14.624 12.551 19.458 1.00 41.66 98 GLU A CA 1
ATOM 779 C C . GLU A 1 98 ? 16.006 12.306 18.854 1.00 41.66 98 GLU A C 1
ATOM 781 O O . GLU A 1 98 ? 16.211 12.113 17.658 1.00 41.66 98 GLU A O 1
ATOM 786 N N . ARG A 1 99 ? 16.986 12.441 19.740 1.00 43.91 99 ARG A N 1
ATOM 787 C CA . ARG A 1 99 ? 18.425 12.423 19.502 1.00 43.91 99 ARG A CA 1
ATOM 788 C C . ARG A 1 99 ? 18.809 11.194 18.668 1.00 43.91 99 ARG A C 1
ATOM 790 O O . ARG A 1 99 ? 18.512 10.067 19.049 1.00 43.91 99 ARG A O 1
ATOM 797 N N . SER A 1 100 ? 19.491 11.473 17.563 1.00 50.59 100 SER A N 1
ATOM 798 C CA . SER A 1 100 ? 20.016 10.631 16.474 1.00 50.59 100 SER A CA 1
ATOM 799 C C . SER A 1 100 ? 20.767 9.322 16.828 1.00 50.59 100 SER A C 1
ATOM 801 O O . SER A 1 100 ? 21.472 8.789 15.970 1.00 50.59 100 SER A O 1
ATOM 803 N N . ASP A 1 101 ? 20.678 8.770 18.034 1.00 43.81 101 ASP A N 1
ATOM 804 C CA . ASP A 1 101 ? 21.643 7.763 18.478 1.00 43.81 101 ASP A CA 1
ATOM 805 C C . ASP A 1 101 ? 21.023 6.604 19.275 1.00 43.81 101 ASP A C 1
ATOM 807 O O . ASP A 1 101 ? 21.669 5.568 19.424 1.00 43.81 101 ASP A O 1
ATOM 811 N N . ILE A 1 102 ? 19.789 6.725 19.781 1.00 45.72 102 ILE A N 1
ATOM 812 C CA . ILE A 1 102 ? 19.115 5.655 20.538 1.00 45.72 102 ILE A CA 1
ATOM 813 C C . ILE A 1 102 ? 17.601 5.836 20.393 1.00 45.72 102 ILE A C 1
ATOM 815 O O . ILE A 1 102 ? 17.023 6.677 21.069 1.00 45.72 102 ILE A O 1
ATOM 819 N N . GLY A 1 103 ? 16.933 5.062 19.543 1.00 37.62 103 GLY A N 1
ATOM 820 C CA . GLY A 1 103 ? 15.476 5.148 19.475 1.00 37.62 103 GLY A CA 1
ATOM 821 C C . GLY A 1 103 ? 14.909 4.342 18.333 1.00 37.62 103 GLY A C 1
ATOM 822 O O . GLY A 1 103 ? 14.740 4.857 17.237 1.00 37.62 103 GLY A O 1
ATOM 823 N N . ASN A 1 104 ? 14.619 3.071 18.594 1.00 46.56 104 ASN A N 1
ATOM 824 C CA . ASN A 1 104 ? 13.655 2.339 17.791 1.00 46.56 104 ASN A CA 1
ATOM 825 C C . ASN A 1 104 ? 12.291 3.037 18.002 1.00 46.56 104 ASN A C 1
ATOM 827 O O . ASN A 1 104 ? 11.764 2.955 19.115 1.00 46.56 104 ASN A O 1
ATOM 831 N N . PRO A 1 105 ? 11.746 3.772 17.012 1.00 42.41 105 PRO A N 1
ATOM 832 C CA . PRO A 1 105 ? 10.716 4.787 17.260 1.00 42.41 105 PRO A CA 1
ATOM 833 C C . PRO A 1 105 ? 9.340 4.221 17.643 1.00 42.41 105 PRO A C 1
ATOM 835 O O . PRO A 1 105 ? 8.427 4.987 17.932 1.00 42.41 105 PRO A O 1
ATOM 838 N N . TRP A 1 106 ? 9.179 2.893 17.675 1.00 46.88 106 TRP A N 1
ATOM 839 C CA . TRP A 1 106 ? 7.869 2.256 17.840 1.00 46.88 106 TRP A CA 1
ATOM 840 C C . TRP A 1 106 ? 7.824 1.115 18.860 1.00 46.88 106 TRP A C 1
ATOM 842 O O . TRP A 1 106 ? 6.774 0.504 19.033 1.00 46.88 106 TRP A O 1
ATOM 852 N N . GLY A 1 107 ? 8.933 0.784 19.536 1.00 39.38 107 GLY A N 1
ATOM 853 C CA . GLY A 1 107 ? 8.974 -0.408 20.398 1.00 39.38 107 GLY A CA 1
ATOM 854 C C . GLY A 1 107 ? 8.647 -1.714 19.654 1.00 39.38 107 GLY A C 1
ATOM 855 O O . GLY A 1 107 ? 8.315 -2.712 20.288 1.00 39.38 107 GLY A O 1
ATOM 856 N N . VAL A 1 108 ? 8.732 -1.703 18.320 1.00 42.38 108 VAL A N 1
ATOM 857 C CA . VAL A 1 108 ? 8.516 -2.864 17.462 1.00 42.38 108 VAL A CA 1
ATOM 858 C C . VAL A 1 108 ? 9.884 -3.409 17.088 1.00 42.38 108 VAL A C 1
ATOM 860 O O . VAL A 1 108 ? 10.680 -2.728 16.444 1.00 42.38 108 VAL A O 1
ATOM 863 N N . ASP A 1 109 ? 10.179 -4.628 17.521 1.00 39.75 109 ASP A N 1
ATOM 864 C CA . ASP A 1 109 ? 11.276 -5.406 16.956 1.00 39.75 109 ASP A CA 1
ATOM 865 C C . ASP A 1 109 ? 10.774 -5.914 15.600 1.00 39.75 109 ASP A C 1
ATOM 867 O O . ASP A 1 109 ? 10.154 -6.975 15.508 1.00 39.75 109 ASP A O 1
ATOM 871 N N . LEU A 1 110 ? 10.901 -5.085 14.558 1.00 45.56 110 LEU A N 1
ATOM 872 C CA . LEU A 1 110 ? 10.599 -5.502 13.194 1.00 45.56 110 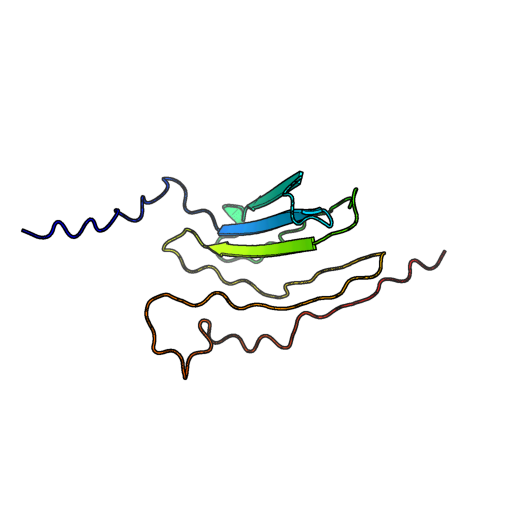LEU A CA 1
ATOM 873 C C . LEU A 1 110 ? 11.688 -6.500 12.792 1.00 45.56 110 LEU A C 1
ATOM 875 O O . LEU A 1 110 ? 12.718 -6.155 12.217 1.00 45.56 110 LEU A O 1
ATOM 879 N N . SER A 1 111 ? 11.481 -7.770 13.150 1.00 46.19 111 SER A N 1
ATOM 880 C CA . SER A 1 111 ? 12.166 -8.879 12.500 1.00 46.19 111 SER A CA 1
ATOM 881 C C . SER A 1 111 ? 11.842 -8.740 11.017 1.00 46.19 111 SER A C 1
ATOM 883 O O . SER A 1 111 ? 10.677 -8.900 10.652 1.00 46.19 111 SER A O 1
ATOM 885 N N . GLY A 1 112 ? 12.840 -8.331 10.228 1.00 45.66 112 GLY A N 1
ATOM 886 C CA . GLY A 1 112 ? 12.666 -7.776 8.885 1.00 45.66 112 GLY A CA 1
ATOM 887 C C . GLY A 1 112 ? 11.615 -8.484 8.036 1.00 45.66 112 GLY A C 1
ATOM 888 O O . GLY A 1 112 ? 11.426 -9.697 8.141 1.00 45.66 112 GLY A O 1
ATOM 889 N N . LEU A 1 113 ? 10.937 -7.698 7.198 1.00 51.25 113 LEU A N 1
ATOM 890 C CA . LEU A 1 113 ? 9.813 -8.126 6.362 1.00 51.25 113 LEU A CA 1
ATOM 891 C C . LEU A 1 113 ? 10.004 -9.546 5.816 1.00 51.25 113 LEU A C 1
ATOM 893 O O . LEU A 1 113 ? 10.943 -9.827 5.068 1.00 51.25 113 LEU A O 1
ATOM 897 N N . GLY A 1 114 ? 9.096 -10.447 6.198 1.00 43.16 114 GLY A N 1
ATOM 898 C CA . GLY A 1 114 ? 9.094 -11.825 5.728 1.00 43.16 114 GLY A CA 1
ATOM 899 C C . GLY A 1 114 ? 8.855 -11.871 4.223 1.00 43.16 114 GLY A C 1
ATOM 900 O O . GLY A 1 114 ? 7.714 -11.825 3.768 1.00 43.16 114 GLY A O 1
ATOM 901 N N . TYR A 1 115 ? 9.928 -11.970 3.441 1.00 43.53 115 TYR A N 1
ATOM 902 C CA . TYR A 1 115 ? 9.841 -12.207 2.006 1.00 43.53 115 TYR A CA 1
ATOM 903 C C . TYR A 1 115 ? 9.512 -13.682 1.756 1.00 43.53 115 TYR A C 1
ATOM 905 O O . TYR A 1 115 ? 10.307 -14.570 2.070 1.00 43.53 115 TYR A O 1
ATOM 913 N N . GLN A 1 116 ? 8.340 -13.953 1.183 1.00 43.53 116 GLN A N 1
ATOM 914 C CA . GLN A 1 116 ? 7.975 -15.280 0.688 1.00 43.53 116 GLN A CA 1
ATOM 915 C C . GLN A 1 116 ? 7.834 -15.220 -0.833 1.00 43.53 116 GLN A C 1
ATOM 917 O O . GLN A 1 116 ? 6.941 -14.558 -1.360 1.00 43.53 116 GLN A O 1
ATOM 922 N N . TYR A 1 117 ? 8.727 -15.920 -1.534 1.00 40.91 117 TYR A N 1
ATOM 923 C CA . TYR A 1 117 ? 8.605 -16.159 -2.968 1.00 40.91 117 TYR A CA 1
ATOM 924 C C . TYR A 1 117 ? 7.505 -17.201 -3.200 1.00 40.91 117 TYR A C 1
ATOM 926 O O . TYR A 1 117 ? 7.641 -18.354 -2.788 1.00 40.91 117 TYR A O 1
ATOM 934 N N . GLY A 1 118 ? 6.396 -16.787 -3.811 1.00 44.41 118 GLY A N 1
ATOM 935 C CA . GLY A 1 118 ? 5.315 -17.692 -4.184 1.00 44.41 118 GLY A CA 1
ATOM 936 C C . GLY A 1 118 ? 5.634 -18.390 -5.503 1.00 44.41 118 GLY A C 1
ATOM 937 O O . GLY A 1 118 ? 5.506 -17.780 -6.560 1.00 44.41 118 GLY A O 1
ATOM 938 N N . GLU A 1 119 ? 6.030 -19.663 -5.458 1.00 40.91 119 GLU A N 1
ATOM 939 C CA . GLU A 1 119 ? 5.948 -20.534 -6.635 1.00 40.91 119 GLU A CA 1
ATOM 940 C C . GLU A 1 119 ? 4.481 -20.948 -6.830 1.00 40.91 119 GLU A C 1
ATOM 942 O O . GLU A 1 119 ? 3.982 -21.821 -6.116 1.00 40.91 119 GLU A O 1
ATOM 947 N N . ASP A 1 120 ? 3.791 -20.356 -7.807 1.00 42.81 120 ASP A N 1
ATOM 948 C CA . ASP A 1 120 ? 2.565 -20.947 -8.352 1.00 42.81 120 ASP A CA 1
ATOM 949 C C . ASP A 1 120 ? 2.946 -22.270 -9.032 1.00 42.81 120 ASP A C 1
ATOM 951 O O . ASP A 1 120 ? 3.491 -22.302 -10.138 1.00 42.81 120 ASP A O 1
ATOM 955 N N . ARG A 1 121 ? 2.700 -23.389 -8.346 1.00 39.69 121 ARG A N 1
ATOM 956 C CA . ARG A 1 121 ? 2.800 -24.722 -8.946 1.00 39.69 121 ARG A CA 1
ATOM 957 C C . ARG A 1 121 ? 1.518 -25.015 -9.718 1.00 39.69 121 ARG A C 1
ATOM 959 O O . ARG A 1 121 ? 0.473 -25.239 -9.110 1.00 39.69 121 ARG A O 1
ATOM 966 N N . ALA A 1 122 ? 1.636 -24.974 -11.045 1.00 37.97 122 ALA A N 1
ATOM 967 C CA . ALA A 1 122 ? 0.676 -25.539 -11.992 1.00 37.97 122 ALA A CA 1
ATOM 968 C C . ALA A 1 122 ? 0.591 -27.069 -11.876 1.00 37.97 122 ALA A C 1
ATOM 970 O O . ALA A 1 122 ? 1.619 -27.697 -11.523 1.00 37.97 122 ALA A O 1
#

Organism: NCBI:txid475299

Foldseek 3Di:
DPPPPPVPLPLDPDFWKWKKKWDAAQVRHTDDIDIFTDDPVCVVHDDDRDDDDDRPHHHDMDIDIDGSDPDDDDDDQDADEDQDDDDDDDDDDDDPDDDPPDDPPPPDPCPDHDYDHDDPDD

=== Feature glossary ===
Key to the feature types in this record:

— What the protein is —

Primary structure: the covalent order of the twenty standard amino acids along the backbone. Two proteins with the same sequence will (almost always) fold to the same structure; two with 30% identity often share a fold but not the details.

Database cross-references. InterPro integrates a dozen domain/family signature databases into unified entries with residue-range hits. GO terms attach function/process/location labels with evidence codes. CATH codes position the fold in a four-level structural taxonomy. Organism is the NCBI-taxonomy species name.

— Where its atoms are —

The mmCIF block holds the 3D Cartesian coordinates of each backbone atom (N, Cα, C, O) in ångströms. mmCIF is the PDB's canonical archive format — a tagged-loop text representation of the atomic model.

Six rendered views show the 3D structure from the faces of a cube — i.e. along ±x, ±y, ±z. Rendering representation is drawn randomly per protein from cartoon (secondary-structure ribbons), sticks (backbone bonds), or molecular surface; coloring is either N→C rainbow (blue at the N-terminus through red at the C-terminus) or one color per chain.

— Local backbone conformation —

DSSP 8-state secondary structure assigns each residue one of H (α-helix), G (3₁₀-helix), I (π-helix), E (extended β-strand), B (isolated β-bridge), T (hydrogen-bonded turn), S (bend), or '-' (coil). The assignment is computed from backbone hydrogen-bond geometry via the Kabsch–Sander algorithm.

P-SEA three-state annotation labels each residue as helix, strand, or coil based purely on the geometry of the Cα trace. It serves as a fallback when the full backbone (and thus DSSP) is unavailable.

The φ/ψ torsion pair specifies the backbone conformation at each residue. φ rotates about the N–Cα bond, ψ about the Cα–C bond. Steric clashes forbid most of the (φ, ψ) plane — the allowed regions (α-helix basin, β-sheet basin, left-handed helix) are the Ramachandran-allowed regions.

— Global shape and packing —

The geometric summary reports three shape descriptors. Rg (radius of gyration) measures how spread out the Cα atoms are about their centre of mass; compact globular proteins have small Rg, elongated or unfolded ones large. Cα contacts (<8 Å, |i−j|>4) count long-range residue pairs in spatial proximity — high for tightly packed folds, near zero for rods or random coil. The bounding-box extents give the protein's footprint along x, y, z in Å.

Accessible surface area quantifies burial. A residue with SASA near zero is packed into the hydrophobic core; one with SASA >100 Å² sits on the surface. Computed here via the Shrake–Rupley numerical algorithm with a 1.4 Å probe.

Plot images: a contact map (which residues are close in 3D, as an N×N binary image), a Ramachandran scatter (backbone torsion angles, revealing secondary-structure composition at a glance), and — for AlphaFold structures — a PAE heatmap (pairwise prediction confidence).

— Structural neighborhood —

The Foldseek 3Di string encodes local tertiary geometry as a 20-letter alphabet — one character per residue — derived from the relative positions of nearby Cα atoms. Unlike the amino-acid sequence, 3Di is a direct function of the 3D structure, so two proteins with the same fold have similar 3Di strings even at low sequence identity.

Nearest PDB neighbors are the top structural matches found by Foldseek when searching this structure against the entire Protein Data Bank. Each hit reports a TM-score (0 to 1; >0.5 almost always implies the same fold) and an E-value. These are *structural* homologs — they may share no detectable sequence similarity.

— Confidence and disorder —

For AlphaFold models, the B-factor field carries pLDDT — the model's own estimate of local accuracy on a 0–100 scale. Regions with pLDDT<50 should be treated as essentially unmodeled; they often correspond to intrinsically disordered segments.

B-factor (Debye–Waller factor) reflects atomic displacement in the crystal lattice. It is an experimental observable (units Å²), not a prediction; low values mean the atom is pinned down, high values mean it moves or is heterogeneous across the crystal.

Predicted aligned error is AlphaFold's pairwise confidence. Unlike pLDDT (per-residue), PAE is per-residue-pair and captures whether two parts of the structure are correctly placed relative to each other. Units are ångströms of expected positional error.